Protein AF-A0A8S2XW42-F1 (afdb_monomer_lite)

pLDDT: mean 84.87, std 10.9, range [43.88, 93.5]

Secondary structure (DSSP, 8-state):
-EEEEEEE--TTS-HHHHHHHHHHHHHHHHHS-BSTTSBEEEEEEESSSEEEEE-TTS----

Structure (mmCIF, N/CA/C/O backbone):
data_AF-A0A8S2XW42-F1
#
_entry.id   AF-A0A8S2XW42-F1
#
loop_
_atom_site.group_PDB
_atom_site.id
_atom_site.type_symbol
_atom_site.label_atom_id
_atom_site.label_alt_id
_atom_site.label_comp_id
_atom_site.label_asym_id
_atom_site.label_entity_id
_atom_site.label_seq_id
_atom_site.pdbx_PDB_ins_code
_atom_site.Cartn_x
_atom_site.Cartn_y
_atom_site.Cartn_z
_atom_site.occupancy
_atom_site.B_iso_or_equiv
_atom_site.auth_seq_id
_atom_site.auth_comp_id
_atom_site.auth_asym_id
_atom_site.auth_atom_id
_atom_site.pdbx_PDB_model_num
ATOM 1 N N . MET A 1 1 ? -15.902 -0.300 10.092 1.00 83.19 1 MET A N 1
ATOM 2 C CA . MET A 1 1 ? -15.974 -0.564 8.634 1.00 83.19 1 MET A CA 1
ATOM 3 C C . MET A 1 1 ? -14.613 -1.064 8.217 1.00 83.19 1 MET A C 1
ATOM 5 O O . MET A 1 1 ? -13.631 -0.511 8.694 1.00 83.19 1 MET A O 1
ATOM 9 N N . ASP A 1 2 ? -14.558 -2.054 7.338 1.00 87.19 2 ASP A N 1
ATOM 10 C CA . ASP A 1 2 ? -13.298 -2.646 6.900 1.00 87.19 2 ASP A CA 1
ATOM 11 C C . ASP A 1 2 ? -13.114 -2.387 5.407 1.00 87.19 2 ASP A C 1
ATOM 13 O O . ASP A 1 2 ? -14.027 -2.626 4.614 1.00 87.19 2 A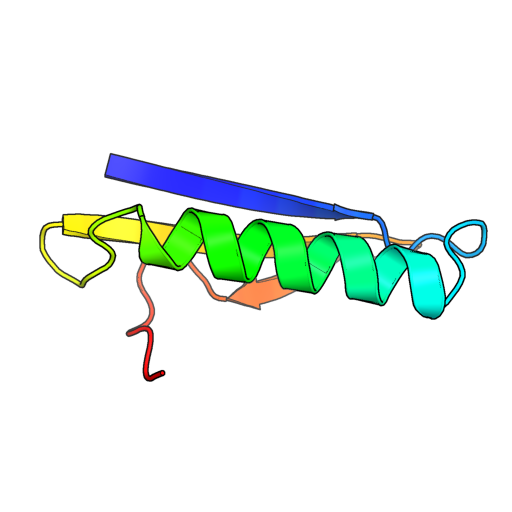SP A O 1
ATOM 17 N N . LEU A 1 3 ? -11.951 -1.859 5.028 1.00 88.25 3 LEU A N 1
ATOM 18 C CA . LEU A 1 3 ? -11.628 -1.512 3.651 1.00 88.25 3 LEU A CA 1
ATOM 19 C C . LEU A 1 3 ? -10.334 -2.209 3.223 1.00 88.25 3 LEU A C 1
ATOM 21 O O . LEU A 1 3 ? -9.268 -1.994 3.799 1.00 88.25 3 LEU A O 1
ATOM 25 N N . GLY A 1 4 ? -10.437 -3.062 2.207 1.00 90.31 4 GLY A N 1
ATOM 26 C CA . GLY A 1 4 ? -9.307 -3.784 1.631 1.00 90.31 4 GLY A CA 1
ATOM 27 C C . GLY A 1 4 ? -8.906 -3.214 0.275 1.00 90.31 4 GLY A C 1
ATOM 28 O O . GLY A 1 4 ? -9.754 -3.063 -0.601 1.00 90.31 4 GLY A O 1
ATOM 29 N N . PHE A 1 5 ? -7.614 -2.951 0.084 1.00 91.62 5 PHE A N 1
ATOM 30 C CA . PHE A 1 5 ? -7.036 -2.585 -1.208 1.00 91.62 5 PHE A CA 1
ATOM 31 C C . PHE A 1 5 ? -6.122 -3.688 -1.723 1.00 91.62 5 PHE A C 1
ATOM 33 O O . PHE A 1 5 ? -5.253 -4.177 -1.000 1.00 91.62 5 PHE A O 1
ATOM 40 N N . VAL A 1 6 ? -6.272 -4.023 -3.002 1.00 92.19 6 VAL A N 1
ATOM 41 C CA . VAL A 1 6 ? -5.332 -4.877 -3.729 1.00 92.19 6 VAL A CA 1
ATOM 42 C C . VAL A 1 6 ? -4.680 -4.026 -4.812 1.00 92.19 6 VAL A C 1
ATOM 44 O O . VAL A 1 6 ? -5.362 -3.521 -5.698 1.00 92.19 6 VAL A O 1
ATOM 47 N N . LEU A 1 7 ? -3.371 -3.820 -4.696 1.00 91.88 7 LEU A N 1
ATOM 48 C CA . LEU A 1 7 ? -2.564 -3.054 -5.640 1.00 91.88 7 LEU A CA 1
ATOM 49 C C . LEU A 1 7 ? -1.913 -4.000 -6.640 1.00 91.88 7 LEU A C 1
ATOM 51 O O . LEU A 1 7 ? -1.245 -4.954 -6.233 1.00 91.88 7 LEU A O 1
ATOM 55 N N . ASP A 1 8 ? -2.052 -3.697 -7.925 1.00 90.44 8 ASP A N 1
ATOM 56 C CA . ASP A 1 8 ? -1.382 -4.445 -8.982 1.00 90.44 8 ASP A CA 1
ATOM 57 C C . ASP A 1 8 ? 0.073 -3.974 -9.110 1.00 90.44 8 ASP A C 1
ATOM 59 O O . ASP A 1 8 ? 0.352 -2.803 -9.380 1.00 90.44 8 ASP A O 1
ATOM 63 N N . ALA A 1 9 ? 1.000 -4.904 -8.895 1.00 88.31 9 ALA A N 1
ATOM 64 C CA . ALA A 1 9 ? 2.436 -4.739 -9.082 1.00 88.31 9 ALA A CA 1
ATOM 65 C C . ALA A 1 9 ? 2.999 -5.771 -10.074 1.00 88.31 9 ALA A C 1
ATOM 67 O O . ALA A 1 9 ? 4.155 -6.191 -9.950 1.00 88.31 9 ALA A O 1
ATOM 68 N N . SER A 1 10 ? 2.168 -6.242 -11.008 1.00 89.38 10 SER A N 1
ATOM 69 C CA . SER A 1 10 ? 2.579 -7.086 -12.128 1.00 89.38 10 SER A CA 1
ATOM 70 C C . SER A 1 10 ? 3.676 -6.419 -12.963 1.00 89.38 10 SER A C 1
ATOM 72 O O . SER A 1 10 ? 3.832 -5.200 -12.963 1.00 89.38 10 SER A O 1
ATOM 74 N N . GLY A 1 11 ? 4.448 -7.220 -13.704 1.00 84.50 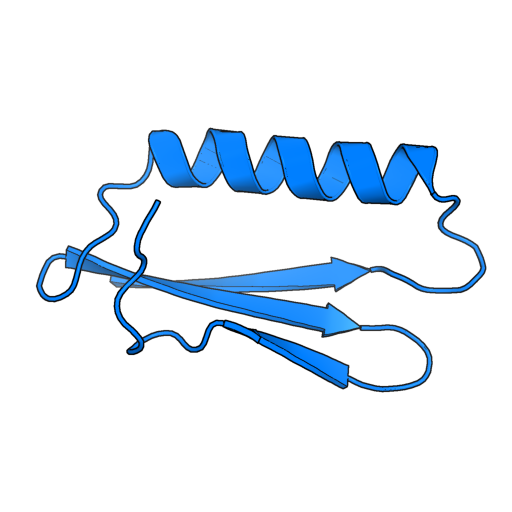11 GLY A N 1
ATOM 75 C CA . GLY A 1 11 ? 5.559 -6.714 -14.521 1.00 84.50 11 GLY A CA 1
ATOM 76 C C . GLY A 1 11 ? 5.144 -5.733 -15.628 1.00 84.50 11 GLY A C 1
ATOM 77 O O . GLY A 1 11 ? 5.986 -4.992 -16.122 1.00 84.50 11 GLY A O 1
ATOM 78 N N . SER A 1 12 ? 3.859 -5.700 -15.999 1.00 87.19 12 SER A N 1
ATOM 79 C CA . SER A 1 12 ? 3.278 -4.708 -16.915 1.00 87.19 12 SER A CA 1
ATOM 80 C C . SER A 1 12 ? 3.036 -3.344 -16.267 1.00 87.19 12 SER A C 1
ATOM 82 O O . SER A 1 12 ? 2.902 -2.350 -16.976 1.00 87.19 12 SER A O 1
ATOM 84 N N . ILE A 1 13 ? 2.987 -3.277 -14.935 1.00 87.88 13 ILE A N 1
ATOM 85 C CA . ILE A 1 13 ? 2.878 -2.024 -14.196 1.00 87.88 13 ILE A CA 1
ATOM 86 C C . ILE A 1 13 ? 4.286 -1.482 -13.947 1.00 87.88 13 ILE A C 1
ATOM 88 O O . ILE A 1 13 ? 5.044 -1.982 -13.115 1.00 87.88 13 ILE A O 1
ATOM 92 N N . GLY A 1 14 ? 4.634 -0.414 -14.662 1.00 85.94 14 GLY A N 1
ATOM 93 C CA . GLY A 1 14 ? 5.877 0.313 -14.426 1.00 85.94 14 GLY A CA 1
ATOM 94 C C . GLY A 1 14 ? 5.893 1.015 -13.062 1.00 85.94 14 GLY A C 1
ATOM 95 O O . GLY A 1 14 ? 4.852 1.315 -12.471 1.00 85.94 14 GLY A O 1
ATOM 96 N N . ALA A 1 15 ? 7.090 1.360 -12.578 1.00 87.44 15 ALA A N 1
ATOM 97 C CA . ALA A 1 15 ? 7.269 2.031 -11.285 1.00 87.44 15 ALA A CA 1
ATOM 98 C C . ALA A 1 15 ? 6.462 3.340 -11.160 1.00 87.44 15 ALA A C 1
ATOM 100 O O . ALA A 1 15 ? 5.944 3.648 -10.087 1.00 87.44 15 ALA A O 1
ATOM 101 N N . ALA A 1 16 ? 6.316 4.089 -12.258 1.00 90.94 16 ALA A N 1
ATOM 102 C CA . ALA A 1 16 ? 5.545 5.330 -12.286 1.00 90.94 16 ALA A CA 1
ATOM 103 C C . ALA A 1 16 ? 4.042 5.094 -12.057 1.00 90.94 16 ALA A C 1
ATOM 105 O O . ALA A 1 16 ? 3.415 5.829 -11.295 1.00 90.94 16 ALA A O 1
ATOM 106 N N . ASP A 1 17 ? 3.460 4.062 -12.668 1.00 92.12 17 ASP A N 1
ATOM 107 C CA . ASP A 1 17 ? 2.036 3.759 -12.507 1.00 92.12 17 ASP A CA 1
ATOM 108 C C . ASP A 1 17 ? 1.747 3.112 -11.155 1.00 92.12 17 ASP A C 1
ATOM 110 O O . ASP A 1 17 ? 0.753 3.454 -10.511 1.00 92.12 17 ASP A O 1
ATOM 114 N N . PHE A 1 18 ? 2.665 2.288 -10.643 1.00 89.88 18 PHE A N 1
ATOM 115 C CA . PHE A 1 18 ? 2.579 1.807 -9.266 1.00 89.88 18 PHE A CA 1
ATOM 116 C C . PHE A 1 18 ? 2.622 2.967 -8.257 1.00 89.88 18 PHE A C 1
ATOM 118 O O . PHE A 1 18 ? 1.856 2.997 -7.291 1.00 89.88 18 PHE A O 1
ATOM 125 N N . GLN A 1 19 ? 3.467 3.976 -8.498 1.00 91.56 19 GLN A N 1
ATOM 126 C CA . GLN A 1 19 ? 3.513 5.175 -7.665 1.00 91.56 19 GLN A CA 1
ATOM 127 C C . GLN A 1 19 ? 2.184 5.946 -7.704 1.00 91.56 19 GLN A C 1
ATOM 129 O O . GLN A 1 19 ? 1.711 6.376 -6.652 1.00 91.56 19 GLN A O 1
ATOM 134 N N . LYS A 1 20 ? 1.539 6.074 -8.874 1.00 93.50 20 LYS A N 1
ATOM 135 C CA . LYS A 1 20 ? 0.204 6.693 -8.983 1.00 93.50 20 LYS A CA 1
ATOM 136 C C . LYS A 1 20 ? -0.841 5.936 -8.162 1.00 93.50 20 LYS A C 1
ATOM 138 O O . LYS A 1 20 ? -1.586 6.572 -7.420 1.00 93.50 20 LYS A O 1
ATOM 143 N N . GLN A 1 21 ? -0.857 4.600 -8.227 1.00 92.44 21 GLN A N 1
ATOM 144 C CA . GLN A 1 21 ? -1.765 3.774 -7.417 1.00 92.44 21 GLN A CA 1
ATOM 145 C C . GLN A 1 21 ? -1.567 4.022 -5.914 1.00 92.44 21 GLN A C 1
ATOM 147 O O . GLN A 1 21 ? -2.533 4.239 -5.182 1.00 92.44 21 GLN A O 1
ATOM 152 N N . ARG A 1 22 ? -0.309 4.060 -5.448 1.00 89.81 22 ARG A N 1
ATOM 153 C CA . ARG A 1 22 ? 0.015 4.348 -4.040 1.00 89.81 22 ARG A CA 1
ATOM 154 C C . ARG A 1 22 ? -0.437 5.741 -3.607 1.00 89.81 22 ARG A C 1
ATOM 156 O O . ARG A 1 22 ? -0.967 5.885 -2.509 1.00 89.81 22 ARG A O 1
ATOM 163 N N . VAL A 1 23 ? -0.229 6.753 -4.451 1.00 93.31 23 VAL A N 1
ATOM 164 C CA . VAL A 1 23 ? -0.666 8.130 -4.173 1.00 93.31 23 VAL A CA 1
ATOM 165 C C . VAL A 1 23 ? -2.188 8.204 -4.088 1.00 93.31 23 VAL A C 1
ATOM 167 O O . VAL A 1 23 ? -2.700 8.783 -3.133 1.00 93.31 23 VAL A O 1
ATOM 170 N N . PHE A 1 24 ? -2.905 7.578 -5.024 1.00 92.94 24 PHE A N 1
ATOM 171 C CA . PHE A 1 24 ? -4.367 7.532 -5.016 1.00 92.94 24 PHE A CA 1
ATOM 172 C C . PHE A 1 24 ? -4.910 6.887 -3.736 1.00 92.94 24 PHE A C 1
ATOM 174 O O . PHE A 1 24 ? -5.733 7.491 -3.048 1.00 92.94 24 PHE A O 1
ATOM 181 N N . VAL A 1 25 ? -4.402 5.706 -3.360 1.00 91.50 25 VAL A N 1
ATOM 182 C CA . VAL A 1 25 ? -4.821 5.050 -2.111 1.00 91.50 25 VAL A CA 1
ATOM 183 C C . VAL A 1 25 ? -4.478 5.919 -0.904 1.00 91.50 25 VAL A C 1
ATOM 185 O O . VAL A 1 25 ? -5.328 6.119 -0.045 1.00 91.50 25 VAL A O 1
ATOM 188 N N . GLY A 1 26 ? -3.288 6.523 -0.857 1.00 89.31 26 GLY A N 1
ATOM 189 C CA . GLY A 1 26 ? -2.919 7.445 0.219 1.00 89.31 26 GLY A CA 1
ATOM 190 C C . GLY A 1 26 ? -3.857 8.653 0.342 1.00 89.31 26 GLY A C 1
ATOM 191 O O . GLY A 1 26 ? -4.209 9.045 1.452 1.00 89.31 26 GLY A O 1
ATOM 192 N N . GLN A 1 27 ? -4.297 9.233 -0.776 1.00 92.81 27 GLN A N 1
ATOM 193 C CA . GLN A 1 27 ? -5.254 10.344 -0.784 1.00 92.81 27 GLN A CA 1
ATOM 194 C C . GLN A 1 27 ? -6.649 9.910 -0.328 1.00 92.81 27 GLN A C 1
ATOM 196 O O . GLN A 1 27 ? -7.267 10.608 0.474 1.00 92.81 27 GLN A O 1
ATOM 201 N N . LEU A 1 28 ? -7.122 8.747 -0.779 1.00 90.38 28 LEU A N 1
ATOM 202 C CA . LEU A 1 28 ? -8.408 8.194 -0.364 1.00 90.38 28 LEU A CA 1
ATOM 203 C C . LEU A 1 28 ? -8.422 7.888 1.139 1.00 90.38 28 LEU A C 1
ATOM 205 O O . LEU A 1 28 ? -9.350 8.273 1.845 1.00 90.38 28 LEU A O 1
ATOM 209 N N . LEU A 1 29 ? -7.355 7.276 1.656 1.00 87.12 29 LEU A N 1
ATOM 210 C CA . LEU A 1 29 ? -7.222 6.968 3.081 1.00 87.12 29 LEU A CA 1
ATOM 211 C C . LEU A 1 29 ? -7.193 8.209 3.976 1.00 87.12 29 LEU A C 1
ATOM 213 O O . LEU A 1 29 ? -7.577 8.112 5.133 1.00 87.12 29 LEU A O 1
ATOM 217 N N . ARG A 1 30 ? -6.791 9.377 3.458 1.00 86.94 30 ARG A N 1
ATOM 218 C CA . ARG A 1 30 ? -6.887 10.651 4.193 1.00 86.94 30 ARG A CA 1
ATOM 219 C C . ARG A 1 30 ? -8.319 11.171 4.312 1.00 86.94 30 ARG A C 1
ATOM 2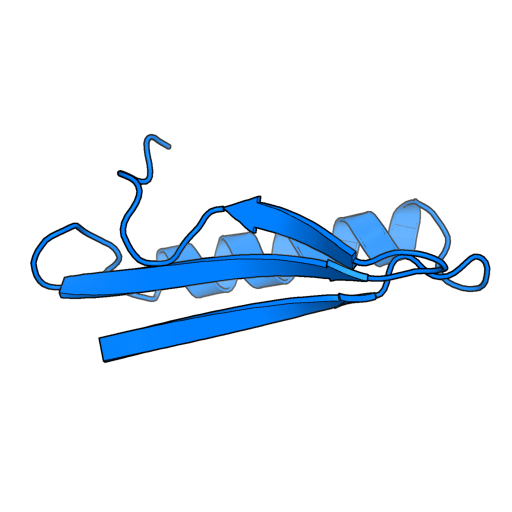21 O O . ARG A 1 30 ? -8.597 11.949 5.217 1.00 86.94 30 ARG A O 1
ATOM 228 N N . GLN A 1 31 ? -9.206 10.787 3.397 1.00 88.06 31 GLN A N 1
ATOM 229 C CA . 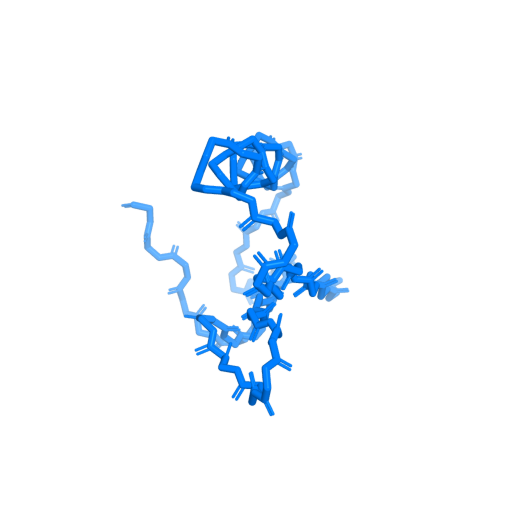GLN A 1 31 ? -10.628 11.145 3.449 1.00 88.06 31 GLN A CA 1
ATOM 230 C C . GLN A 1 31 ? -11.430 10.155 4.296 1.00 88.06 31 GLN A C 1
ATOM 232 O O . GLN A 1 31 ? -12.460 10.502 4.871 1.00 88.06 31 GLN A O 1
ATOM 237 N N . VAL A 1 32 ? -10.951 8.915 4.381 1.00 85.44 32 VAL A N 1
ATOM 238 C CA . VAL A 1 32 ? -11.535 7.879 5.223 1.00 85.44 32 VAL A CA 1
ATOM 239 C C . VAL A 1 32 ? -11.065 8.080 6.666 1.00 85.44 32 VAL A C 1
ATOM 241 O O . VAL A 1 32 ? -9.888 8.289 6.938 1.00 85.44 32 VAL A O 1
ATOM 244 N N . ASN A 1 33 ? -11.987 8.010 7.624 1.00 83.88 33 ASN A N 1
ATOM 245 C CA . ASN A 1 33 ? -11.681 8.162 9.047 1.00 83.88 33 ASN A CA 1
ATOM 246 C C . ASN A 1 33 ? -11.020 6.877 9.591 1.00 83.88 33 ASN A C 1
ATOM 248 O O . ASN A 1 33 ? -11.671 6.069 10.259 1.00 83.88 33 ASN A O 1
ATOM 252 N N . VAL A 1 34 ? -9.755 6.645 9.232 1.00 85.44 34 VAL A N 1
ATOM 253 C CA . VAL A 1 34 ? -8.982 5.448 9.601 1.00 85.44 34 VAL A CA 1
ATOM 254 C C . VAL A 1 34 ? -8.615 5.483 11.085 1.00 85.44 34 VAL A C 1
ATOM 256 O O . VAL A 1 34 ? -8.227 6.523 11.617 1.00 85.44 34 VAL A O 1
ATOM 259 N N . GLY A 1 35 ? -8.753 4.350 11.772 1.00 80.25 35 GLY A N 1
ATOM 260 C CA . GLY A 1 35 ? -8.308 4.205 13.156 1.00 80.25 35 GLY A CA 1
ATOM 261 C C . GLY A 1 35 ? -8.848 2.952 13.853 1.00 80.25 35 GLY A C 1
ATOM 262 O O . GLY A 1 35 ? -9.779 2.333 13.336 1.00 80.25 35 GLY A O 1
ATOM 263 N N . PRO A 1 36 ? -8.328 2.616 15.051 1.00 77.12 36 PRO A N 1
ATOM 264 C CA . PRO A 1 36 ? -8.578 1.332 15.727 1.00 77.12 36 PRO A CA 1
ATOM 265 C C . PRO A 1 36 ? -10.042 1.068 16.106 1.00 77.12 36 PRO A C 1
ATOM 267 O O . PRO A 1 36 ? -10.456 -0.073 16.235 1.00 77.12 36 PRO A O 1
ATOM 270 N N . ASN A 1 37 ? -10.829 2.133 16.282 1.00 82.62 37 ASN A N 1
ATOM 271 C CA . ASN A 1 37 ? -12.258 2.062 16.611 1.00 82.62 37 ASN A CA 1
ATOM 272 C C . ASN A 1 37 ? -13.140 2.632 15.484 1.00 82.62 37 ASN A C 1
ATOM 274 O O . ASN A 1 37 ? -14.269 3.056 15.730 1.00 82.62 37 ASN A O 1
ATOM 278 N N . LYS A 1 38 ? -12.604 2.756 14.262 1.00 85.88 38 LYS A N 1
ATOM 279 C CA . LYS A 1 38 ? -13.255 3.459 13.148 1.00 85.88 38 LYS A CA 1
ATOM 280 C C . LYS A 1 38 ? -13.214 2.619 11.866 1.00 85.88 38 LYS A C 1
ATOM 282 O O . LYS A 1 38 ? -13.925 1.617 11.752 1.00 85.88 38 LYS A O 1
ATOM 287 N N . THR A 1 39 ? -12.439 3.065 10.875 1.00 87.12 39 THR A N 1
ATOM 288 C CA . THR A 1 39 ? -12.215 2.326 9.635 1.00 87.12 39 THR A CA 1
ATOM 289 C C . THR A 1 39 ? -10.879 1.612 9.695 1.00 87.12 39 THR A C 1
ATOM 291 O O . THR A 1 39 ? -9.843 2.232 9.934 1.00 87.12 39 THR A O 1
ATOM 294 N N . HIS A 1 40 ? -10.925 0.315 9.446 1.00 87.56 40 HIS A N 1
ATOM 295 C CA . HIS A 1 40 ? -9.773 -0.561 9.338 1.00 87.56 40 HIS A CA 1
ATOM 296 C C . HIS A 1 40 ? -9.337 -0.662 7.885 1.00 87.56 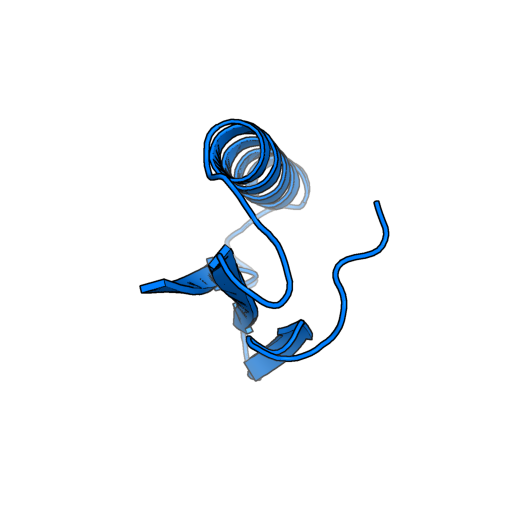40 HIS A C 1
ATOM 298 O O . HIS A 1 40 ? -10.178 -0.713 6.984 1.00 87.56 40 HIS A O 1
ATOM 304 N N . VAL A 1 41 ? -8.026 -0.701 7.651 1.00 89.50 41 VAL A N 1
ATOM 305 C CA . VAL A 1 41 ? -7.469 -0.701 6.296 1.00 89.50 41 VAL A CA 1
ATOM 306 C C . VAL A 1 41 ? -6.467 -1.828 6.138 1.00 89.50 41 VAL A C 1
ATOM 308 O O . VAL A 1 41 ? -5.469 -1.883 6.848 1.00 89.50 41 VAL A O 1
ATOM 311 N N . GLY A 1 42 ? -6.725 -2.705 5.174 1.00 89.88 42 GLY A N 1
ATOM 312 C CA . GLY A 1 42 ? -5.784 -3.719 4.716 1.00 89.88 42 GLY A CA 1
ATOM 313 C C . GLY A 1 42 ? -5.285 -3.371 3.320 1.00 89.88 42 GLY A C 1
ATOM 314 O O . GL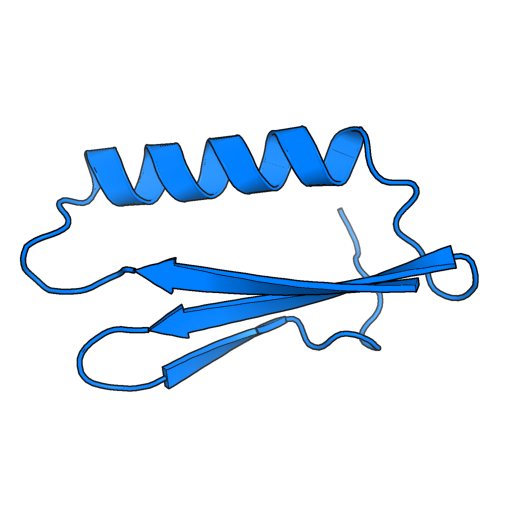Y A 1 42 ? -6.070 -2.949 2.472 1.00 89.88 42 GLY A O 1
ATOM 315 N N . ILE A 1 43 ? -3.992 -3.558 3.060 1.00 91.12 43 ILE A N 1
ATOM 316 C CA . ILE A 1 43 ? -3.416 -3.358 1.725 1.00 91.12 43 ILE A CA 1
ATOM 317 C C . ILE A 1 43 ? -2.575 -4.570 1.362 1.00 91.12 43 ILE A C 1
ATOM 319 O O . ILE A 1 43 ? -1.655 -4.947 2.089 1.00 91.12 43 ILE A O 1
ATOM 323 N N . VAL A 1 44 ? -2.860 -5.139 0.197 1.00 92.25 44 VAL A N 1
ATOM 324 C CA . VAL A 1 44 ? -2.105 -6.231 -0.409 1.00 92.25 44 VAL A CA 1
ATOM 325 C C . VAL A 1 44 ? -1.522 -5.738 -1.722 1.00 92.25 44 VAL A C 1
ATOM 327 O O . VAL A 1 44 ? -2.228 -5.177 -2.550 1.00 92.25 44 VAL A O 1
ATOM 330 N N . LYS A 1 45 ? -0.227 -5.954 -1.927 1.00 91.12 45 LYS A N 1
ATOM 331 C CA . LYS A 1 45 ? 0.411 -5.828 -3.235 1.00 91.12 45 LYS A CA 1
ATOM 332 C C . LYS A 1 45 ? 0.390 -7.195 -3.903 1.00 91.12 45 LYS A C 1
ATOM 334 O O . LYS A 1 45 ? 0.848 -8.162 -3.298 1.00 91.12 45 LYS A O 1
ATOM 339 N N . TYR A 1 46 ? -0.103 -7.284 -5.129 1.00 90.06 46 TYR A N 1
ATOM 340 C CA . TYR A 1 46 ? -0.191 -8.541 -5.860 1.00 90.06 46 TYR A CA 1
ATOM 341 C C . TYR A 1 46 ? 0.587 -8.468 -7.173 1.00 90.06 46 TYR A C 1
ATOM 343 O O . TYR A 1 46 ? 0.459 -7.513 -7.933 1.00 90.06 46 TYR A O 1
ATOM 351 N N . SER A 1 47 ? 1.421 -9.475 -7.419 1.00 87.94 47 SER A N 1
ATOM 352 C CA . SER A 1 47 ? 2.077 -9.707 -8.708 1.00 87.94 47 SER A CA 1
ATOM 353 C C . SER A 1 47 ? 2.160 -11.216 -8.954 1.00 87.94 47 SER A C 1
ATOM 355 O O . SER A 1 47 ? 1.137 -11.887 -8.901 1.00 87.94 47 SER A O 1
ATOM 357 N N . SER A 1 48 ? 3.348 -11.795 -9.142 1.00 89.69 48 SER A N 1
ATOM 358 C CA . SER A 1 48 ? 3.529 -13.255 -9.118 1.00 89.69 48 SER A CA 1
ATOM 359 C C . SER A 1 48 ? 3.192 -13.862 -7.753 1.00 89.69 48 SER A C 1
ATOM 361 O O . SER A 1 48 ? 2.811 -15.022 -7.675 1.00 89.69 48 SER A O 1
ATOM 363 N N . ASN A 1 49 ? 3.341 -13.081 -6.680 1.00 88.38 49 ASN A N 1
ATOM 364 C CA . ASN A 1 49 ? 3.001 -13.476 -5.318 1.00 88.38 49 ASN A CA 1
ATOM 365 C C . ASN A 1 49 ? 2.205 -12.363 -4.631 1.00 88.38 49 ASN A C 1
ATOM 367 O O . ASN A 1 49 ? 2.397 -11.177 -4.917 1.00 88.38 49 ASN A O 1
ATOM 371 N N . ALA A 1 50 ? 1.341 -12.749 -3.692 1.00 89.38 50 ALA A N 1
ATOM 372 C CA . ALA A 1 50 ? 0.661 -11.810 -2.811 1.00 89.38 50 ALA A CA 1
ATOM 373 C C . ALA A 1 50 ? 1.596 -11.384 -1.672 1.00 89.38 50 ALA A C 1
ATOM 375 O O . ALA A 1 50 ? 2.173 -12.222 -0.980 1.00 89.38 50 ALA A O 1
ATOM 376 N N . GLN A 1 51 ? 1.715 -10.079 -1.450 1.00 90.56 51 GLN A N 1
ATOM 377 C CA . GLN A 1 51 ? 2.456 -9.497 -0.340 1.00 90.56 51 GLN A CA 1
ATOM 378 C C . GLN A 1 51 ? 1.528 -8.581 0.456 1.00 90.56 51 GLN A C 1
ATOM 380 O O . GLN A 1 51 ? 1.089 -7.545 -0.042 1.00 90.56 51 GLN A O 1
ATOM 385 N N . VAL A 1 52 ? 1.249 -8.935 1.710 1.00 89.31 52 VAL A N 1
ATOM 386 C CA . VAL A 1 52 ? 0.484 -8.061 2.605 1.00 89.31 52 VAL A CA 1
ATOM 387 C C . VAL A 1 52 ? 1.378 -6.911 3.058 1.00 89.31 52 VAL A C 1
ATOM 389 O O . VAL A 1 52 ? 2.434 -7.136 3.647 1.00 89.31 52 VAL A O 1
ATOM 392 N N . LEU A 1 53 ? 0.964 -5.680 2.766 1.00 84.75 53 LEU A N 1
ATOM 393 C CA . LEU A 1 53 ? 1.649 -4.463 3.201 1.00 84.75 53 LEU A CA 1
ATOM 394 C C . LEU A 1 53 ? 1.137 -4.003 4.567 1.00 84.75 53 LEU A C 1
ATOM 396 O O . LEU A 1 53 ? 1.916 -3.541 5.394 1.00 84.75 53 LEU A O 1
ATOM 400 N N . THR A 1 54 ? -0.165 -4.148 4.811 1.00 83.62 54 THR A N 1
ATOM 401 C CA . THR A 1 54 ? -0.784 -3.877 6.111 1.00 83.62 54 THR A CA 1
ATOM 402 C C . THR A 1 54 ? -2.040 -4.723 6.298 1.00 83.62 54 THR A C 1
ATOM 404 O O . THR A 1 54 ? -2.719 -5.067 5.326 1.00 83.62 54 THR A O 1
ATOM 407 N N . TYR A 1 55 ? -2.331 -5.061 7.549 1.00 81.00 55 TYR A N 1
ATOM 408 C CA . TYR A 1 55 ? -3.497 -5.840 7.955 1.00 81.00 55 TYR A CA 1
ATOM 409 C C . TYR A 1 55 ? -4.550 -4.897 8.539 1.00 81.00 55 TYR A C 1
ATOM 411 O O . TYR A 1 55 ? -4.192 -3.911 9.177 1.00 81.00 55 TYR A O 1
ATOM 419 N N . LEU A 1 56 ? -5.831 -5.239 8.374 1.00 72.31 56 LEU A N 1
ATOM 420 C CA . LEU A 1 56 ? -6.988 -4.433 8.801 1.00 72.31 56 LEU A CA 1
ATOM 421 C C . LEU A 1 56 ? -6.886 -3.927 10.255 1.00 72.31 56 LEU A C 1
ATOM 423 O O . LEU A 1 56 ? -7.311 -2.825 10.575 1.00 72.31 56 LEU A O 1
ATOM 427 N N . ASN A 1 57 ? -6.263 -4.710 11.120 1.00 66.31 57 ASN A N 1
ATOM 428 C CA . ASN A 1 57 ? -6.249 -4.564 12.566 1.00 66.31 57 ASN A CA 1
ATOM 429 C C . ASN A 1 57 ? -4.826 -4.352 13.120 1.00 66.31 57 ASN A C 1
ATOM 431 O O . ASN A 1 57 ? -4.562 -4.635 14.287 1.00 66.31 57 ASN A O 1
ATOM 435 N N . ARG A 1 58 ? -3.895 -3.855 12.292 1.00 61.91 58 ARG A N 1
ATOM 436 C CA . ARG A 1 58 ? -2.639 -3.266 12.778 1.00 61.91 58 ARG A CA 1
ATOM 437 C C . ARG A 1 58 ? -2.747 -1.749 12.792 1.00 61.91 58 ARG A C 1
ATOM 439 O O . ARG A 1 58 ? -3.217 -1.155 11.824 1.00 61.91 58 ARG A O 1
ATOM 446 N N . ASP A 1 59 ? -2.279 -1.148 13.881 1.00 55.38 59 ASP A N 1
ATOM 447 C CA . ASP A 1 59 ? -2.273 0.298 14.065 1.00 55.38 59 ASP A CA 1
ATOM 448 C C . ASP A 1 59 ? -1.567 0.989 12.893 1.00 55.38 59 ASP A C 1
ATOM 450 O O . ASP A 1 59 ? -0.398 0.735 12.591 1.00 55.38 59 ASP A O 1
ATOM 454 N N . TYR A 1 60 ? -2.312 1.849 12.202 1.00 52.25 60 TYR A N 1
ATOM 455 C CA . TYR A 1 60 ? -1.791 2.701 11.144 1.00 52.25 60 TYR A CA 1
ATOM 456 C C . TYR A 1 60 ? -1.079 3.885 11.805 1.00 52.25 60 TYR A C 1
ATOM 458 O O . TYR A 1 60 ? -1.722 4.858 12.198 1.00 52.25 60 TYR A O 1
ATOM 466 N N . THR A 1 61 ? 0.241 3.808 11.951 1.00 43.88 61 THR A N 1
ATOM 467 C CA . THR A 1 61 ? 1.048 4.981 12.310 1.00 43.88 61 THR A CA 1
ATOM 468 C C . THR A 1 61 ? 1.459 5.679 11.018 1.00 43.88 61 THR A C 1
ATOM 470 O O . THR A 1 61 ? 2.121 5.071 10.175 1.00 43.88 61 THR A O 1
ATOM 473 N N . VAL A 1 62 ? 0.981 6.914 10.835 1.00 47.81 62 VAL A N 1
ATOM 474 C CA . VAL A 1 62 ? 1.320 7.793 9.699 1.00 47.81 62 VAL A CA 1
ATOM 475 C C . VAL A 1 62 ? 2.775 8.234 9.789 1.00 47.81 62 VAL A C 1
ATOM 477 O O . VAL A 1 62 ? 3.206 8.558 10.918 1.00 47.81 62 VAL A O 1
#

InterPro domains:
  IPR002035 von Willebrand factor, type A [PF00092] (2-59)
  IPR002035 von Willebrand factor, type A [PS50234] (2-62)
  IPR036465 von Willebrand factor A-like domain superfamily [G3DSA:3.40.50.410] (1-62)
  IPR036465 von Willebrand factor A-like domain superfamily [SSF53300] (1-59)
  IPR050525 Extracellular Matrix Assembly and Organization [PTHR24020] (1-57)

Foldseek 3Di:
DEEEEEQEPAPVQDPVNSVVVVVVVVVVVVVAPDAQPGYFYWYWYDYVDIDTPDDRRDGDDD

Sequence (62 aa):
MDLGFVLDASGSIGAADFQKQRVFVGQLLRQVNVGPNKTHVGIVKYSSNAQVLTYLNRDYTV

Organism: NCBI:txid392030

Radius of gyration: 12.19 Å; chains: 1; bounding box: 23×25×34 Å